Protein AF-A0A6H1ZU34-F1 (afdb_monomer_lite)

pLDDT: mean 88.38, std 13.13, range [50.59, 98.38]

Foldseek 3Di:
DDDDDDDDPVVQDPVNVVVVVVVVVVVDDPVRQCVDPPSVVVCCVVCVLVVLQVVCVVQCADSVPRHHADPVSADPPPRDRDPDPDDD

Sequence (88 aa):
MTKPTVPDFSWVTQEMFDSKLTDILHEMGSAQVLQIPGVYEACSEHLNNQVLEELADQESRCQACGKELESTGLCPECDSMPEWPEED

Organism: NCBI:txid1070528

Structure (mmCIF, N/CA/C/O backbone):
data_AF-A0A6H1ZU34-F1
#
_entry.id   AF-A0A6H1ZU34-F1
#
loop_
_atom_site.group_PDB
_atom_site.id
_atom_site.type_symbol
_atom_site.label_atom_id
_atom_site.label_alt_id
_atom_site.label_comp_id
_atom_site.label_asym_id
_atom_site.label_entity_id
_atom_site.label_seq_id
_atom_site.pdbx_PDB_ins_code
_atom_site.Cartn_x
_atom_site.Cartn_y
_atom_site.Cartn_z
_atom_site.occupancy
_atom_site.B_iso_or_equiv
_atom_site.auth_seq_id
_atom_site.auth_comp_id
_atom_site.auth_asym_id
_atom_site.auth_atom_id
_atom_site.pdbx_PDB_model_num
ATOM 1 N N . MET A 1 1 ? -38.683 19.078 20.859 1.00 52.72 1 MET A N 1
ATOM 2 C CA . MET A 1 1 ? -37.438 18.727 20.143 1.00 52.72 1 MET A CA 1
ATOM 3 C C . MET A 1 1 ? -36.520 18.037 21.139 1.00 52.72 1 MET A C 1
ATOM 5 O O . MET A 1 1 ? -36.038 18.691 22.053 1.00 52.72 1 MET A O 1
ATOM 9 N N . THR A 1 2 ? -36.377 16.716 21.056 1.00 64.56 2 THR A N 1
ATOM 10 C CA . THR A 1 2 ? -35.454 15.947 21.904 1.00 64.56 2 THR A CA 1
ATOM 11 C 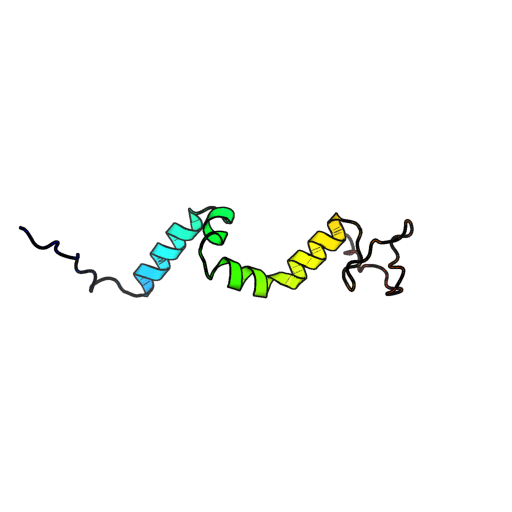C . THR A 1 2 ? -34.030 16.151 21.395 1.00 64.56 2 THR A C 1
ATOM 13 O O . THR A 1 2 ? -33.755 15.937 20.217 1.00 64.56 2 THR A O 1
ATOM 16 N N . LYS A 1 3 ? -33.136 16.626 22.267 1.00 62.47 3 LYS A N 1
ATOM 17 C CA . LYS A 1 3 ? -31.708 16.781 21.962 1.00 62.47 3 LYS A CA 1
ATOM 18 C C . LYS A 1 3 ? -31.127 15.382 21.699 1.00 62.47 3 LYS A C 1
ATOM 20 O O . LYS A 1 3 ? -31.375 14.505 22.527 1.00 62.47 3 LYS A O 1
ATOM 25 N N . PRO A 1 4 ? -30.396 15.142 20.5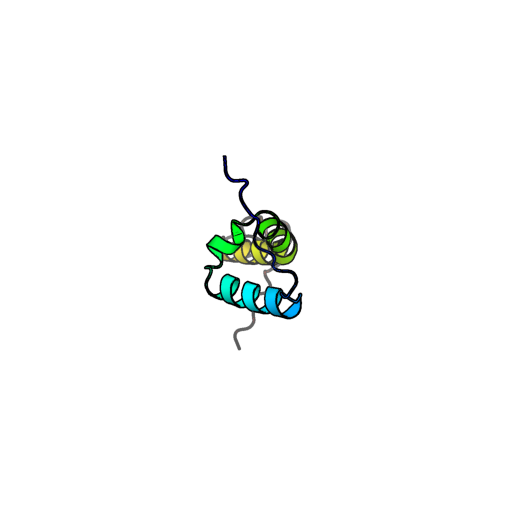98 1.00 65.50 4 PRO A N 1
ATOM 26 C CA . PRO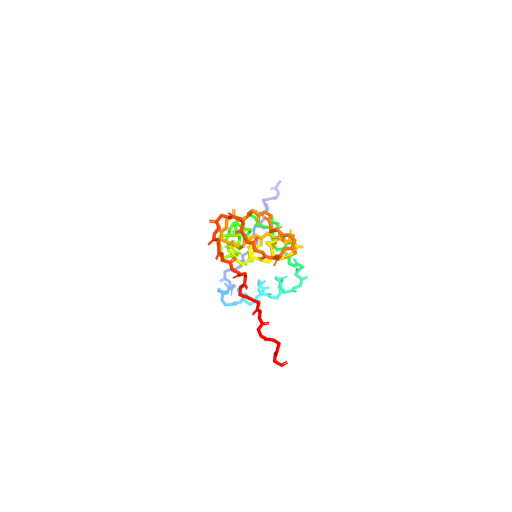 A 1 4 ? -29.736 13.860 20.403 1.00 65.50 4 PRO A CA 1
ATOM 27 C C . PRO A 1 4 ? -28.714 13.663 21.527 1.00 65.50 4 PRO A C 1
ATOM 29 O O . PRO A 1 4 ? -27.827 14.492 21.730 1.00 65.50 4 PRO A O 1
ATOM 32 N N . THR A 1 5 ? -28.888 12.599 22.305 1.00 79.44 5 THR A N 1
ATOM 33 C CA . THR A 1 5 ? -27.923 12.165 23.315 1.00 79.44 5 THR A CA 1
ATOM 34 C C . THR A 1 5 ? -26.795 11.436 22.603 1.00 79.44 5 THR A C 1
ATOM 36 O O . THR A 1 5 ? -27.018 10.374 22.024 1.00 79.44 5 THR A O 1
ATOM 39 N N . VAL A 1 6 ? -25.595 12.015 22.625 1.00 80.69 6 VAL A N 1
ATOM 40 C CA . VAL A 1 6 ? -24.380 11.308 22.208 1.00 80.69 6 VAL A CA 1
ATOM 41 C C . VAL A 1 6 ? -24.138 10.186 23.227 1.00 80.69 6 VAL A C 1
ATOM 43 O O . VAL A 1 6 ? -24.207 10.467 24.426 1.00 80.69 6 VAL A O 1
ATOM 46 N N . PRO A 1 7 ? -23.916 8.932 22.799 1.00 85.75 7 PRO A N 1
ATOM 47 C CA . PRO A 1 7 ? -23.615 7.849 23.728 1.00 85.75 7 PRO A CA 1
ATOM 48 C C . PRO A 1 7 ? -22.302 8.120 24.477 1.00 85.75 7 PRO A C 1
ATOM 50 O O . PRO A 1 7 ? -21.343 8.618 23.887 1.00 85.75 7 PRO A O 1
ATOM 53 N N . ASP A 1 8 ? -22.261 7.784 25.766 1.00 90.81 8 ASP A N 1
ATOM 54 C CA . ASP A 1 8 ? -21.045 7.851 26.579 1.00 90.81 8 ASP A CA 1
ATOM 55 C C . ASP A 1 8 ? -20.244 6.547 26.440 1.00 90.81 8 ASP A C 1
ATOM 57 O O . ASP A 1 8 ? -20.723 5.465 26.788 1.00 90.81 8 ASP A O 1
ATOM 61 N N . PHE A 1 9 ? -19.020 6.663 25.923 1.00 93.75 9 PHE A N 1
ATOM 62 C CA . PHE A 1 9 ? -18.075 5.561 25.728 1.00 93.75 9 PHE A CA 1
ATOM 63 C C . PHE A 1 9 ? -16.842 5.664 26.641 1.00 93.75 9 PHE A C 1
ATOM 65 O O . PHE A 1 9 ? -15.811 5.072 26.346 1.00 93.75 9 PHE A O 1
ATOM 72 N N . SER A 1 10 ? -16.922 6.386 27.763 1.00 94.50 10 SER A N 1
ATOM 73 C CA . SER A 1 10 ? -15.800 6.580 28.704 1.00 94.50 10 SER A CA 1
ATOM 74 C C . SER A 1 10 ? -15.199 5.293 29.295 1.00 94.50 10 SER A C 1
ATOM 76 O O . SER A 1 10 ? -14.088 5.322 29.818 1.00 94.50 10 SER A O 1
ATOM 78 N N . TRP A 1 11 ? -15.901 4.161 29.202 1.00 96.31 11 TRP A N 1
ATOM 79 C CA . TRP A 1 11 ? -15.416 2.843 29.626 1.00 96.31 11 TRP A CA 1
ATOM 80 C C . TRP A 1 11 ? -14.501 2.157 28.597 1.00 96.31 11 TRP A C 1
ATOM 82 O O . TRP A 1 11 ? -13.856 1.165 28.933 1.00 96.31 11 TRP A O 1
ATOM 92 N N . VAL A 1 12 ? -14.450 2.649 27.354 1.00 96.94 12 VAL A N 1
ATOM 93 C CA . VAL A 1 12 ? -13.617 2.075 26.291 1.00 96.94 12 VAL A CA 1
ATOM 94 C C . VAL A 1 12 ? -12.167 2.485 26.521 1.00 96.94 12 VAL A C 1
ATOM 96 O O . VAL A 1 12 ? -11.823 3.665 26.466 1.00 96.94 12 VAL A O 1
ATOM 99 N N . THR A 1 13 ? -11.306 1.502 26.776 1.00 97.88 13 THR A N 1
ATOM 100 C CA . THR A 1 13 ? -9.863 1.735 26.867 1.00 97.88 13 THR A CA 1
ATOM 101 C C . THR A 1 13 ? -9.240 1.793 25.474 1.00 97.88 13 THR A C 1
ATOM 103 O O . THR A 1 13 ? -9.799 1.273 24.506 1.00 97.88 13 THR A O 1
ATOM 106 N N . GLN A 1 14 ? -8.048 2.385 25.380 1.00 97.50 14 GLN A N 1
ATOM 107 C CA . GLN A 1 14 ? -7.282 2.414 24.134 1.00 97.50 14 GLN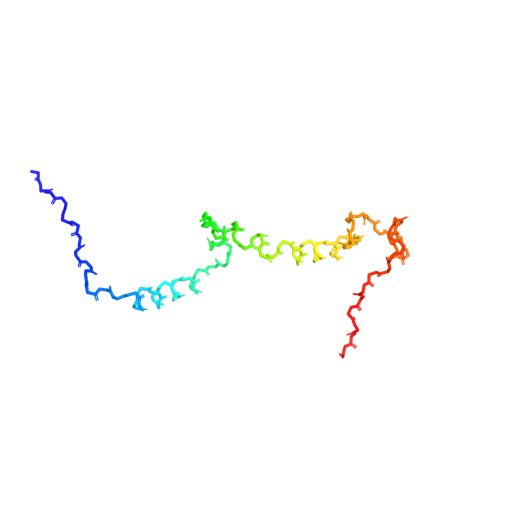 A CA 1
ATOM 108 C C . GLN A 1 14 ? -7.019 0.998 23.600 1.00 97.50 14 GLN A C 1
ATOM 110 O O . GLN A 1 14 ? -7.246 0.736 22.429 1.00 97.50 14 GLN A O 1
ATOM 115 N N . GLU A 1 15 ? -6.641 0.062 24.475 1.00 98.38 15 GLU A N 1
ATOM 116 C CA . GLU A 1 15 ? -6.384 -1.335 24.10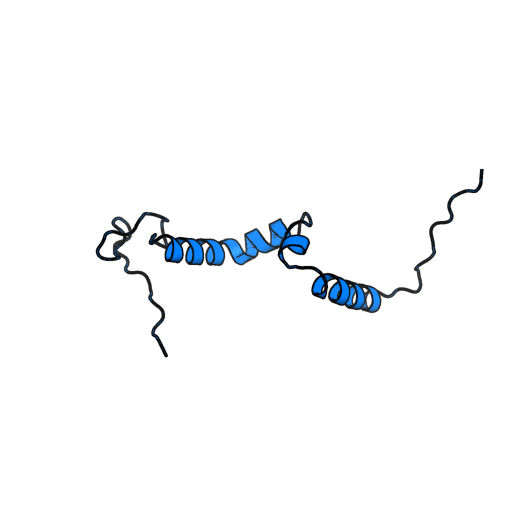4 1.00 98.38 15 GLU A CA 1
ATOM 117 C C . GLU A 1 15 ? -7.624 -2.020 23.509 1.00 98.38 15 GLU A C 1
ATOM 119 O O . GLU A 1 15 ? -7.531 -2.705 22.492 1.00 98.38 15 GLU A O 1
ATOM 124 N N . MET A 1 16 ? -8.804 -1.799 24.101 1.00 98.12 16 MET A N 1
ATOM 125 C CA . MET A 1 16 ? -10.058 -2.340 23.569 1.00 98.12 16 MET A CA 1
ATOM 126 C C . MET A 1 16 ? -10.391 -1.748 22.202 1.00 98.12 16 MET A C 1
ATOM 128 O O . MET A 1 16 ? -10.862 -2.465 21.317 1.00 98.12 16 MET A O 1
ATOM 132 N N . PHE A 1 17 ? -10.159 -0.445 22.037 1.00 97.88 17 PHE A N 1
ATOM 133 C CA . PHE A 1 17 ? -10.379 0.234 20.770 1.00 97.88 17 PHE A CA 1
ATOM 134 C C . PHE A 1 17 ? -9.426 -0.283 19.691 1.00 97.88 17 PHE A C 1
ATOM 136 O O . PHE A 1 17 ? -9.890 -0.665 18.622 1.00 97.88 17 PHE A O 1
ATOM 143 N N . ASP A 1 18 ? -8.129 -0.368 19.982 1.00 97.94 18 ASP A N 1
ATOM 144 C CA . ASP A 1 18 ? -7.103 -0.806 19.032 1.00 97.94 18 ASP A CA 1
ATOM 145 C C . ASP A 1 18 ? -7.296 -2.269 18.630 1.00 97.94 18 ASP A C 1
ATOM 147 O O . ASP A 1 18 ? -7.216 -2.609 17.446 1.00 97.94 18 ASP A O 1
ATOM 151 N N . SER A 1 19 ? -7.628 -3.134 19.594 1.00 98.12 19 SER A N 1
ATOM 152 C CA . SER A 1 19 ? -7.979 -4.527 19.316 1.00 98.12 19 SER A CA 1
ATOM 153 C C . SER A 1 19 ? -9.190 -4.603 18.392 1.00 98.12 19 SER A C 1
ATOM 155 O O . SER A 1 19 ? -9.138 -5.293 17.374 1.00 98.12 19 SER A O 1
ATOM 157 N N . LYS A 1 20 ? -10.258 -3.849 18.685 1.00 98.25 20 LYS A N 1
ATOM 158 C CA . LYS A 1 20 ? -11.464 -3.902 17.859 1.00 98.25 20 LYS A CA 1
ATOM 159 C C . LYS A 1 20 ? -11.265 -3.273 16.481 1.00 98.25 20 LYS A C 1
ATOM 161 O O . LYS A 1 20 ? -11.827 -3.763 15.506 1.00 98.25 20 LYS A O 1
ATOM 166 N N . LEU A 1 21 ? -10.464 -2.214 16.390 1.00 96.62 21 LEU A N 1
ATOM 167 C CA . LEU A 1 21 ? -10.062 -1.602 15.128 1.00 96.62 21 LEU A CA 1
ATOM 168 C C . LEU A 1 21 ? -9.275 -2.595 14.271 1.00 96.62 21 LEU A C 1
ATOM 170 O O . LEU A 1 21 ? -9.533 -2.693 13.077 1.00 96.62 21 LEU A O 1
ATOM 174 N N . THR A 1 22 ? -8.366 -3.360 14.876 1.00 96.69 22 THR A N 1
ATOM 175 C CA . THR A 1 22 ? -7.589 -4.393 14.178 1.00 96.69 22 THR A CA 1
ATOM 176 C C . THR A 1 22 ? -8.495 -5.478 13.601 1.00 96.69 22 THR A C 1
ATOM 178 O O . THR A 1 22 ? -8.337 -5.822 12.431 1.00 96.69 22 THR A O 1
ATOM 181 N N . ASP A 1 23 ? -9.482 -5.960 14.366 1.00 97.38 23 ASP A N 1
ATOM 182 C CA . ASP A 1 23 ? -10.475 -6.921 13.860 1.00 97.38 23 ASP A CA 1
ATOM 183 C C . ASP A 1 23 ? -11.215 -6.356 12.638 1.00 97.38 23 ASP A C 1
ATOM 185 O O . ASP A 1 23 ? -11.329 -7.018 11.609 1.00 97.38 23 ASP A O 1
ATOM 189 N N . ILE A 1 24 ? -11.679 -5.103 12.733 1.00 97.00 24 ILE A N 1
ATOM 190 C CA . ILE A 1 24 ? -12.394 -4.428 11.641 1.00 97.00 24 ILE A CA 1
ATOM 191 C C . ILE A 1 24 ? -11.495 -4.302 10.407 1.00 97.00 24 ILE A C 1
ATOM 193 O O . ILE A 1 24 ? -11.934 -4.597 9.300 1.00 97.00 24 ILE A O 1
ATOM 197 N N . LEU A 1 25 ? -10.237 -3.889 10.577 1.00 95.62 25 LEU A N 1
ATOM 198 C CA . LEU A 1 25 ? -9.286 -3.757 9.472 1.00 95.62 25 LEU A CA 1
ATOM 199 C C . LEU A 1 25 ? -8.962 -5.105 8.823 1.00 95.62 25 LEU A C 1
ATOM 201 O O . LEU A 1 25 ? -8.776 -5.150 7.613 1.00 95.62 25 LEU A O 1
ATOM 205 N N . HIS A 1 26 ? -8.922 -6.193 9.595 1.00 95.56 26 HIS A N 1
ATOM 206 C CA . HIS A 1 26 ? -8.717 -7.542 9.066 1.00 95.56 26 HIS A CA 1
ATOM 207 C C . HIS A 1 26 ? -9.897 -8.010 8.203 1.00 95.56 26 HIS A C 1
ATOM 209 O O . HIS A 1 26 ? -9.710 -8.728 7.223 1.00 95.56 26 HIS A O 1
ATOM 215 N N . GLU A 1 27 ? -11.118 -7.607 8.558 1.00 96.69 27 GLU A N 1
ATOM 216 C CA . GLU A 1 27 ? -12.321 -7.879 7.766 1.00 96.69 27 GLU A CA 1
ATOM 217 C C . GLU A 1 27 ? -12.405 -7.002 6.504 1.00 96.69 27 GLU A C 1
ATOM 219 O O . GLU A 1 27 ? -13.070 -7.370 5.532 1.00 96.69 27 GLU A O 1
ATOM 224 N N . MET A 1 28 ? -11.728 -5.849 6.491 1.00 96.12 28 MET A N 1
ATOM 225 C CA . MET A 1 28 ? -11.635 -4.989 5.315 1.00 96.12 28 MET A CA 1
ATOM 226 C C . MET A 1 28 ? -10.640 -5.550 4.293 1.00 96.12 28 MET A C 1
ATOM 228 O O . MET A 1 28 ? -9.527 -5.956 4.615 1.00 96.12 28 MET A O 1
ATOM 232 N N . GLY A 1 29 ? -11.005 -5.497 3.011 1.00 94.19 29 GLY A N 1
ATOM 233 C CA . GLY A 1 29 ? -10.044 -5.760 1.942 1.00 94.19 29 GLY A CA 1
ATOM 234 C C . GLY A 1 29 ? -8.984 -4.656 1.873 1.00 94.19 29 GLY A C 1
ATOM 235 O O . GLY A 1 29 ? -9.294 -3.480 2.074 1.00 94.19 29 GLY A O 1
ATOM 236 N N . SER A 1 30 ? -7.748 -5.001 1.507 1.00 92.94 30 SER A N 1
ATOM 237 C CA . SER A 1 30 ? -6.635 -4.041 1.380 1.00 92.94 30 SER A CA 1
ATOM 238 C C . SER A 1 30 ? -6.970 -2.848 0.475 1.00 92.94 30 SER A C 1
ATOM 240 O O . SER A 1 30 ? -6.656 -1.708 0.807 1.00 92.94 30 SER A O 1
ATOM 242 N N . ALA A 1 31 ? -7.700 -3.079 -0.619 1.00 94.94 31 ALA A N 1
ATOM 243 C CA . ALA A 1 31 ? -8.175 -2.017 -1.503 1.00 94.94 31 ALA A CA 1
ATOM 244 C C . ALA A 1 31 ? -9.116 -1.018 -0.803 1.00 94.94 31 ALA A C 1
ATOM 246 O O . ALA A 1 31 ? -9.091 0.165 -1.124 1.00 94.94 31 ALA A O 1
ATOM 247 N N . GLN A 1 32 ? -9.935 -1.467 0.153 1.00 96.25 32 GLN A N 1
ATOM 248 C CA . GLN A 1 32 ? -10.819 -0.591 0.929 1.00 96.25 32 GLN A CA 1
ATOM 249 C C . GLN A 1 32 ? -10.031 0.185 1.986 1.00 96.25 32 GLN A C 1
ATOM 251 O O . GLN A 1 32 ? -10.285 1.367 2.197 1.00 96.25 32 GLN A O 1
ATOM 256 N N . VAL A 1 33 ? -9.052 -0.459 2.624 1.00 96.38 33 VAL A N 1
ATOM 257 C CA . VAL A 1 33 ? -8.162 0.189 3.598 1.00 96.38 33 VAL A CA 1
ATOM 258 C C . VAL A 1 33 ? -7.360 1.316 2.938 1.00 96.38 33 VAL A C 1
ATOM 260 O O . VAL A 1 33 ? -7.287 2.417 3.478 1.00 96.38 33 VAL A O 1
ATOM 263 N N . LEU A 1 34 ? -6.849 1.092 1.725 1.00 96.75 34 LEU A N 1
ATOM 264 C CA . LEU A 1 34 ? -6.133 2.109 0.947 1.00 96.75 34 LEU A CA 1
ATOM 265 C C . LEU A 1 34 ? -7.018 3.270 0.464 1.00 96.75 34 LEU A C 1
ATOM 267 O O . LEU A 1 34 ? -6.490 4.284 0.025 1.00 96.75 34 LEU A O 1
ATOM 271 N N . GLN A 1 35 ? -8.348 3.177 0.551 1.00 96.62 35 GLN A N 1
ATOM 272 C CA . GLN A 1 35 ? -9.230 4.317 0.263 1.00 96.62 35 GLN A CA 1
ATOM 273 C C . GLN A 1 35 ? -9.318 5.311 1.430 1.00 96.62 35 GLN A C 1
ATOM 275 O O . GLN A 1 35 ? -9.866 6.400 1.253 1.00 96.62 35 GLN A O 1
ATOM 280 N N . ILE A 1 36 ? -8.799 4.966 2.614 1.00 95.62 36 ILE A N 1
ATOM 281 C CA . ILE A 1 36 ? -8.787 5.858 3.775 1.00 95.62 36 ILE A CA 1
ATOM 282 C C . ILE A 1 36 ? -7.694 6.926 3.574 1.00 95.62 36 ILE A C 1
ATOM 284 O O . ILE A 1 36 ? -6.513 6.576 3.449 1.00 95.62 36 ILE A O 1
ATOM 288 N N . PRO A 1 37 ? -8.043 8.230 3.572 1.00 91.69 37 PRO A N 1
ATOM 289 C CA . PRO A 1 37 ? -7.055 9.305 3.501 1.00 91.69 37 PRO A CA 1
ATOM 290 C C . PRO A 1 37 ? -6.023 9.191 4.631 1.00 91.69 37 PRO A C 1
ATOM 292 O O . PRO A 1 37 ? -6.370 8.852 5.762 1.00 91.69 37 PRO A O 1
ATOM 295 N N . GLY A 1 38 ? -4.752 9.449 4.331 1.00 95.44 38 GLY A N 1
ATOM 296 C CA . GLY A 1 38 ? -3.631 9.263 5.261 1.00 95.44 38 GLY A CA 1
ATOM 297 C C . GLY A 1 38 ? -3.073 7.835 5.307 1.00 95.44 38 GLY A C 1
ATOM 298 O O . GLY A 1 38 ? -1.858 7.673 5.378 1.00 95.44 38 GLY A O 1
ATOM 299 N N . VAL A 1 39 ? -3.909 6.794 5.178 1.00 96.00 39 VAL A N 1
ATOM 300 C CA . VAL A 1 39 ? -3.412 5.407 5.068 1.00 96.00 39 VAL A CA 1
ATOM 301 C C . VAL A 1 39 ? -2.710 5.204 3.730 1.00 96.00 39 VAL A C 1
ATOM 303 O O . VAL A 1 39 ? -1.583 4.720 3.701 1.00 96.00 39 VAL A O 1
ATOM 306 N N . TYR A 1 40 ? -3.338 5.638 2.631 1.00 95.81 40 TYR A N 1
ATOM 307 C CA . TYR A 1 40 ? -2.701 5.610 1.311 1.00 95.81 40 TYR A CA 1
ATOM 308 C C . TYR A 1 40 ? -1.367 6.355 1.308 1.00 95.81 40 TYR A C 1
ATOM 310 O O . TYR A 1 40 ? -0.376 5.820 0.827 1.00 95.81 40 TYR A O 1
ATOM 318 N N . GLU A 1 41 ? -1.340 7.569 1.863 1.00 97.19 41 GLU A N 1
ATOM 319 C CA . GLU A 1 41 ? -0.144 8.415 1.896 1.00 97.19 41 GLU A CA 1
ATOM 320 C C . GLU A 1 41 ? 0.996 7.693 2.620 1.00 97.19 41 GLU A C 1
ATOM 322 O O . GLU A 1 41 ? 2.055 7.492 2.026 1.00 97.19 41 GLU A O 1
ATOM 327 N N . ALA A 1 42 ? 0.734 7.187 3.829 1.00 97.19 42 ALA A N 1
ATOM 328 C CA . ALA A 1 42 ? 1.717 6.450 4.617 1.00 97.19 42 ALA A CA 1
ATOM 329 C C . ALA A 1 42 ? 2.221 5.184 3.903 1.00 97.19 42 ALA A C 1
ATOM 331 O O . ALA A 1 42 ? 3.426 4.939 3.859 1.00 97.19 42 ALA A O 1
ATOM 332 N N . CYS A 1 43 ? 1.322 4.388 3.314 1.00 96.81 43 CYS A N 1
ATOM 333 C CA . CYS A 1 43 ? 1.712 3.195 2.563 1.00 96.81 43 CYS A CA 1
ATOM 334 C C . CYS A 1 43 ? 2.519 3.549 1.310 1.00 96.81 43 CYS A C 1
ATOM 336 O O . CYS A 1 43 ? 3.523 2.899 1.039 1.00 96.81 43 CYS A O 1
ATOM 338 N N . SER A 1 44 ? 2.099 4.570 0.561 1.00 95.88 44 SER A N 1
ATOM 339 C CA . SER A 1 44 ? 2.769 4.991 -0.670 1.00 95.88 44 SER A CA 1
ATOM 340 C C . SER A 1 44 ? 4.166 5.530 -0.399 1.00 95.88 44 SER A C 1
ATOM 342 O O . SER A 1 44 ? 5.077 5.198 -1.139 1.00 95.88 44 SER A O 1
ATOM 344 N N . GLU A 1 45 ? 4.365 6.282 0.685 1.00 97.00 45 GLU A N 1
ATOM 345 C CA . GLU A 1 45 ? 5.683 6.769 1.089 1.00 97.00 45 GLU A CA 1
ATOM 346 C C . GLU A 1 45 ? 6.583 5.614 1.543 1.00 97.00 45 GLU A C 1
ATOM 348 O O . GLU A 1 45 ? 7.729 5.512 1.108 1.00 97.00 45 GLU A O 1
ATOM 353 N N . HIS A 1 46 ? 6.059 4.713 2.379 1.00 97.75 46 HIS A N 1
ATOM 354 C CA . HIS A 1 46 ? 6.844 3.613 2.935 1.00 97.75 46 HIS A CA 1
ATOM 355 C C . HIS A 1 46 ? 7.233 2.560 1.888 1.00 97.75 46 HIS A C 1
ATOM 357 O O . HIS A 1 46 ? 8.342 2.034 1.930 1.00 97.75 46 HIS A O 1
ATOM 363 N N . LEU A 1 47 ? 6.330 2.258 0.951 1.00 97.50 47 LEU A N 1
ATOM 364 C CA . LEU A 1 47 ? 6.488 1.191 -0.040 1.00 97.50 47 LEU A CA 1
ATOM 365 C C . LEU A 1 47 ? 6.849 1.712 -1.437 1.00 97.50 47 LEU A C 1
ATOM 367 O O . LEU A 1 47 ? 6.881 0.926 -2.379 1.00 97.50 47 LEU A O 1
ATOM 371 N N . ASN A 1 48 ? 7.128 3.013 -1.592 1.00 96.62 48 ASN A N 1
ATOM 372 C CA . ASN A 1 48 ? 7.361 3.645 -2.894 1.00 96.62 48 ASN A CA 1
ATOM 373 C C . ASN A 1 48 ? 8.381 2.882 -3.750 1.00 96.62 48 ASN A C 1
ATOM 375 O O . ASN A 1 48 ? 8.093 2.526 -4.887 1.00 96.62 48 ASN A O 1
ATOM 379 N N . ASN A 1 49 ? 9.571 2.630 -3.198 1.00 94.94 49 ASN A N 1
ATOM 380 C CA . ASN A 1 49 ? 10.667 2.028 -3.959 1.00 94.94 49 ASN A CA 1
ATOM 381 C C . ASN A 1 49 ? 10.349 0.586 -4.347 1.00 94.94 49 ASN A C 1
ATOM 383 O O . ASN A 1 49 ? 10.505 0.239 -5.508 1.00 94.94 49 ASN A O 1
ATOM 387 N N . GLN A 1 50 ? 9.794 -0.198 -3.420 1.00 96.94 50 GLN A N 1
ATOM 388 C CA . GLN A 1 50 ? 9.372 -1.567 -3.701 1.00 96.94 50 GLN A CA 1
ATOM 389 C C . GLN A 1 50 ? 8.315 -1.613 -4.815 1.00 96.94 50 GLN A C 1
ATOM 391 O O . GLN A 1 50 ? 8.399 -2.435 -5.717 1.00 96.94 50 GLN A O 1
ATOM 396 N N . VAL A 1 51 ? 7.333 -0.703 -4.795 1.00 96.81 51 VAL A N 1
ATOM 397 C CA . VAL A 1 51 ? 6.335 -0.604 -5.871 1.00 96.81 51 VAL A CA 1
ATOM 398 C C . VAL A 1 51 ? 6.992 -0.255 -7.209 1.00 96.81 51 VAL A C 1
ATOM 400 O O . VAL A 1 51 ? 6.620 -0.822 -8.233 1.00 96.81 51 VAL A O 1
ATOM 403 N N . LEU A 1 52 ? 7.954 0.674 -7.223 1.00 95.88 52 LEU A N 1
ATOM 404 C CA . LEU A 1 52 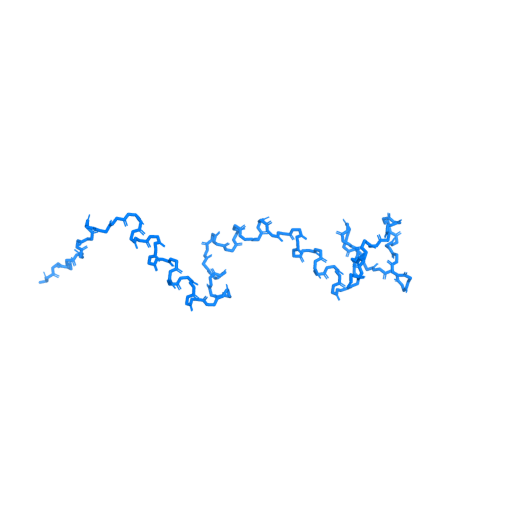? 8.663 1.060 -8.446 1.00 95.88 52 LEU A CA 1
ATOM 405 C C . LEU A 1 52 ? 9.546 -0.067 -8.996 1.00 95.88 52 LEU A C 1
ATOM 407 O O . LEU A 1 52 ? 9.588 -0.237 -10.210 1.00 95.88 52 LEU A O 1
ATOM 411 N N . GLU A 1 53 ? 10.218 -0.823 -8.130 1.00 93.88 53 GLU A N 1
ATOM 412 C CA . GLU A 1 53 ? 11.042 -1.984 -8.492 1.00 93.88 53 GLU A CA 1
ATOM 413 C C . GLU A 1 53 ? 10.186 -3.085 -9.129 1.00 93.88 53 GLU A C 1
ATOM 415 O O . GLU A 1 53 ? 10.447 -3.486 -10.260 1.00 93.88 53 GLU A O 1
ATOM 420 N N . GLU A 1 54 ? 9.091 -3.478 -8.475 1.00 95.31 54 GLU A N 1
ATOM 421 C CA . GLU A 1 54 ? 8.162 -4.496 -8.984 1.00 95.31 54 GLU A CA 1
ATOM 422 C C . GLU A 1 54 ? 7.539 -4.095 -10.331 1.00 95.31 54 GLU A C 1
ATOM 424 O O . GLU A 1 54 ? 7.408 -4.912 -11.243 1.00 95.31 54 GLU A O 1
ATOM 429 N N . LEU A 1 55 ? 7.167 -2.819 -10.489 1.00 95.69 55 LEU A N 1
ATOM 430 C CA . LEU A 1 55 ? 6.672 -2.300 -11.767 1.00 95.69 55 LEU A CA 1
ATOM 431 C C . LEU A 1 55 ? 7.764 -2.285 -12.838 1.00 95.69 55 LEU A C 1
ATOM 433 O O . LEU A 1 55 ? 7.473 -2.538 -14.007 1.00 95.69 55 LEU A O 1
ATOM 437 N N . ALA A 1 56 ? 9.006 -1.968 -12.468 1.00 94.06 56 ALA A N 1
ATOM 438 C CA . ALA A 1 56 ? 10.117 -1.984 -13.403 1.00 94.06 56 ALA A CA 1
ATOM 439 C C . ALA A 1 56 ? 10.368 -3.405 -13.925 1.00 94.06 56 ALA A C 1
ATOM 441 O O . ALA A 1 56 ? 10.490 -3.585 -15.135 1.00 94.06 56 ALA A O 1
ATOM 442 N N . ASP A 1 57 ? 10.327 -4.410 -13.053 1.00 90.56 57 ASP A N 1
ATOM 443 C CA . ASP A 1 57 ? 10.500 -5.812 -13.437 1.00 90.56 57 ASP A CA 1
ATOM 444 C C . ASP A 1 57 ? 9.373 -6.300 -14.352 1.00 90.56 57 ASP A C 1
ATOM 446 O O . ASP A 1 57 ? 9.629 -6.874 -15.414 1.00 90.56 57 ASP A O 1
ATOM 450 N N . GLN A 1 58 ? 8.118 -6.007 -13.995 1.00 92.56 58 GLN A N 1
ATOM 451 C CA . GLN A 1 58 ? 6.941 -6.383 -14.789 1.00 92.56 58 GLN A CA 1
ATOM 452 C C . GLN A 1 58 ? 6.962 -5.778 -16.197 1.00 92.56 58 GLN A C 1
ATOM 454 O O . GLN A 1 58 ? 6.564 -6.429 -17.163 1.00 92.56 58 GLN A O 1
ATOM 459 N N . GLU A 1 59 ? 7.447 -4.543 -16.321 1.00 93.75 59 GLU A N 1
ATOM 460 C CA . GLU A 1 59 ? 7.443 -3.780 -17.571 1.00 93.75 59 GLU A CA 1
ATOM 461 C C . GLU A 1 59 ? 8.794 -3.822 -18.308 1.00 93.75 59 GLU A C 1
ATOM 463 O O . GLU A 1 59 ? 8.991 -3.070 -19.264 1.00 93.75 59 GLU A O 1
ATOM 468 N N . SER A 1 60 ? 9.734 -4.686 -17.890 1.00 92.56 60 SER A N 1
ATOM 469 C CA . SER A 1 60 ? 11.087 -4.791 -18.471 1.00 92.56 60 SER A CA 1
ATOM 470 C C . SER A 1 60 ? 11.817 -3.440 -18.533 1.00 92.56 60 SER A C 1
ATOM 472 O O . SER A 1 60 ? 12.356 -3.026 -19.563 1.00 92.56 60 SER A O 1
ATOM 474 N N . ARG A 1 61 ? 11.819 -2.723 -17.409 1.00 94.00 61 ARG A N 1
ATOM 475 C CA . ARG A 1 61 ? 12.468 -1.425 -17.217 1.00 94.00 61 ARG A CA 1
ATOM 476 C C . ARG A 1 61 ? 13.581 -1.522 -16.181 1.00 94.00 61 ARG A C 1
ATOM 478 O O . ARG A 1 61 ? 13.576 -2.355 -15.288 1.00 94.00 61 ARG A O 1
ATOM 485 N N . CYS A 1 62 ? 14.549 -0.625 -16.287 1.00 92.50 62 CYS A N 1
ATOM 486 C CA . CYS A 1 62 ? 15.634 -0.505 -15.330 1.00 92.50 62 CYS A CA 1
ATOM 487 C C . CYS A 1 62 ? 15.114 0.006 -13.980 1.00 92.50 62 CYS A C 1
ATOM 489 O O . CYS A 1 62 ? 14.577 1.111 -13.913 1.00 92.50 62 CYS A O 1
ATOM 491 N N . GLN A 1 63 ? 15.365 -0.737 -12.903 1.00 90.44 63 GLN A N 1
ATOM 492 C CA . GLN A 1 63 ? 14.989 -0.352 -11.536 1.00 90.44 63 GLN A CA 1
ATOM 493 C C . GLN A 1 63 ? 15.645 0.966 -11.071 1.00 90.44 63 GLN A C 1
ATOM 495 O O . GLN A 1 63 ? 15.074 1.699 -10.271 1.00 90.44 63 GLN A O 1
ATOM 500 N N . ALA A 1 64 ? 16.821 1.322 -11.606 1.00 89.94 64 ALA A N 1
ATOM 501 C CA . ALA A 1 64 ? 17.546 2.525 -11.190 1.00 89.94 64 ALA A CA 1
ATOM 502 C C . ALA A 1 64 ? 17.052 3.818 -11.864 1.00 89.94 64 ALA A C 1
ATOM 504 O O . ALA A 1 64 ? 17.085 4.886 -11.253 1.00 89.94 64 ALA A O 1
ATOM 505 N N . CYS A 1 65 ? 16.637 3.754 -13.135 1.00 92.00 65 CYS A N 1
ATOM 506 C CA . CYS A 1 65 ? 16.310 4.952 -13.924 1.00 92.00 65 CYS A CA 1
ATOM 507 C C . CYS A 1 65 ? 14.966 4.896 -14.669 1.00 92.00 65 CYS A C 1
ATOM 509 O O . CYS A 1 65 ? 14.583 5.874 -15.311 1.00 92.00 65 CYS A O 1
ATOM 511 N N . GLY A 1 66 ? 14.249 3.770 -14.615 1.00 92.50 66 GLY A N 1
ATOM 512 C CA . GLY A 1 66 ? 12.926 3.579 -15.218 1.00 92.50 66 GLY A CA 1
ATOM 513 C C . GLY A 1 66 ? 12.904 3.472 -16.748 1.00 92.50 66 GLY A C 1
ATOM 514 O O . GLY A 1 66 ? 11.820 3.424 -17.344 1.00 92.50 66 GLY A O 1
ATOM 515 N N . LYS A 1 67 ? 14.068 3.455 -17.411 1.00 93.56 67 LYS A N 1
ATOM 516 C CA . LYS A 1 67 ? 14.162 3.289 -18.869 1.00 93.56 67 LYS A CA 1
ATOM 517 C C . LYS A 1 67 ? 13.891 1.856 -19.287 1.00 93.56 67 LYS A C 1
ATOM 519 O O . LYS A 1 67 ? 14.223 0.929 -18.562 1.00 93.56 67 LYS A O 1
ATOM 524 N N . GLU A 1 68 ? 13.299 1.700 -20.463 1.00 94.38 68 GLU A N 1
ATOM 525 C CA . GLU A 1 68 ? 13.090 0.395 -21.087 1.00 94.38 68 GLU A CA 1
ATOM 526 C C . GLU A 1 68 ? 14.436 -0.305 -21.298 1.00 94.38 68 GLU A C 1
ATOM 528 O O . GLU A 1 68 ? 15.412 0.326 -21.720 1.00 94.38 68 GLU A O 1
ATOM 533 N N . LEU A 1 69 ? 14.491 -1.584 -20.939 1.00 91.19 69 LEU A N 1
ATOM 534 C CA . LEU A 1 69 ? 15.666 -2.411 -21.159 1.00 91.19 69 LEU A CA 1
ATOM 535 C C . LEU A 1 69 ? 15.769 -2.765 -22.641 1.00 91.19 69 LEU A C 1
ATOM 537 O O . LEU A 1 69 ? 14.773 -2.937 -23.344 1.00 91.19 69 LEU A O 1
ATOM 541 N N . GLU A 1 70 ? 16.996 -2.897 -23.128 1.00 90.00 70 GLU A N 1
ATOM 542 C CA . GLU A 1 70 ? 17.217 -3.429 -24.465 1.00 90.00 70 GLU A CA 1
ATOM 543 C C . GLU A 1 70 ? 16.845 -4.917 -24.526 1.00 90.00 70 GLU A C 1
ATOM 545 O O . GLU A 1 70 ? 16.718 -5.595 -23.509 1.00 90.00 70 GLU A O 1
ATOM 550 N N . SER A 1 71 ? 16.764 -5.481 -25.736 1.00 86.31 71 SER A N 1
ATOM 551 C CA . SER A 1 71 ? 16.521 -6.925 -25.932 1.00 86.31 71 SER A CA 1
ATOM 552 C C . SER A 1 71 ? 17.532 -7.848 -25.226 1.00 86.31 71 SER A C 1
ATOM 554 O O . SER A 1 71 ? 17.291 -9.043 -25.088 1.00 86.31 71 SER A O 1
ATOM 556 N N . THR A 1 72 ? 18.669 -7.297 -24.802 1.00 84.75 72 THR A N 1
ATOM 557 C CA . THR A 1 72 ? 19.731 -7.959 -24.036 1.00 84.75 72 THR A CA 1
ATOM 558 C C . THR A 1 72 ? 19.466 -7.985 -22.527 1.00 84.75 72 THR A C 1
ATOM 560 O O . THR A 1 72 ? 20.223 -8.622 -21.802 1.00 84.75 72 THR A O 1
ATOM 563 N N . GLY A 1 73 ? 18.432 -7.289 -22.044 1.00 83.50 73 GLY A N 1
ATOM 564 C CA . GLY A 1 73 ? 18.163 -7.076 -20.620 1.00 83.50 73 GLY A CA 1
ATOM 565 C C . GLY A 1 73 ? 19.036 -5.994 -19.974 1.00 83.50 73 GLY A C 1
ATOM 566 O O . GLY A 1 73 ? 18.983 -5.817 -18.759 1.00 83.50 73 GLY A O 1
ATOM 567 N N . LEU A 1 74 ? 19.844 -5.272 -20.758 1.00 86.19 74 LEU A N 1
ATOM 568 C CA . LEU A 1 74 ? 20.716 -4.208 -20.263 1.00 86.19 74 LEU A CA 1
ATOM 569 C C . LEU A 1 74 ? 20.028 -2.845 -20.327 1.00 86.19 74 LEU A C 1
ATOM 571 O O . LEU A 1 74 ? 19.304 -2.530 -21.275 1.00 86.19 74 LEU A O 1
ATOM 575 N N . CYS A 1 75 ? 20.289 -2.018 -19.316 1.00 90.12 75 CYS A N 1
ATOM 576 C CA . CYS A 1 75 ? 19.878 -0.625 -19.332 1.00 90.12 75 CYS A CA 1
ATOM 577 C C . CYS A 1 75 ? 20.832 0.196 -20.216 1.00 90.12 75 CYS A C 1
ATOM 579 O O . CYS A 1 75 ? 22.032 0.217 -19.932 1.00 90.12 75 CYS A O 1
ATOM 581 N N . PRO A 1 76 ? 20.328 0.953 -21.210 1.00 87.94 76 PRO A N 1
ATOM 582 C CA . PRO A 1 76 ? 21.169 1.717 -22.135 1.00 87.94 76 PRO A CA 1
ATOM 583 C C . PRO A 1 76 ? 21.921 2.889 -21.481 1.00 87.94 76 PRO A C 1
ATOM 585 O O . PRO A 1 76 ? 22.804 3.473 -22.105 1.00 87.94 76 PRO A O 1
ATOM 588 N N . GLU A 1 77 ? 21.563 3.276 -20.250 1.00 87.88 77 GLU A N 1
ATOM 589 C CA . GLU A 1 77 ? 22.189 4.409 -19.550 1.00 87.88 77 GLU A CA 1
ATOM 590 C C . GLU A 1 77 ? 22.925 4.038 -18.273 1.00 87.88 77 GLU A C 1
ATOM 592 O O . GLU A 1 77 ? 23.904 4.694 -17.927 1.00 87.88 77 GLU A O 1
ATOM 597 N N . CYS A 1 78 ? 22.452 3.026 -17.552 1.00 86.31 78 CYS A N 1
ATOM 598 C CA . CYS A 1 78 ? 23.039 2.664 -16.267 1.00 86.31 78 CYS A CA 1
ATOM 599 C C . CYS A 1 78 ? 24.179 1.652 -16.407 1.00 86.31 78 CYS A C 1
ATOM 601 O O . CYS A 1 78 ? 24.917 1.471 -15.444 1.00 86.31 78 CYS A O 1
ATOM 603 N N . ASP A 1 79 ? 24.303 1.000 -17.575 1.00 67.88 79 ASP A N 1
ATOM 604 C CA . ASP A 1 79 ? 25.235 -0.112 -17.834 1.00 67.88 79 ASP A CA 1
ATOM 605 C C . ASP A 1 79 ? 25.200 -1.175 -16.714 1.00 67.88 79 ASP A C 1
ATOM 607 O O . ASP A 1 79 ? 26.188 -1.829 -16.386 1.00 67.88 79 ASP A O 1
ATOM 611 N N . SER A 1 80 ? 24.034 -1.297 -16.071 1.00 59.78 80 SER A N 1
ATOM 612 C CA . SER A 1 80 ? 23.774 -2.174 -14.941 1.00 59.78 80 SER A CA 1
ATOM 613 C C . SER A 1 80 ? 22.805 -3.265 -15.376 1.00 59.78 80 SER A C 1
ATOM 615 O O . SER A 1 80 ? 21.758 -3.001 -15.976 1.00 59.78 80 SER A O 1
ATOM 617 N N . MET A 1 81 ? 23.186 -4.507 -15.092 1.00 58.16 81 MET A N 1
ATOM 618 C CA . MET A 1 81 ? 22.322 -5.670 -15.245 1.00 58.16 81 MET A CA 1
ATOM 619 C C . MET A 1 81 ? 21.417 -5.735 -14.005 1.00 58.16 81 MET A C 1
ATOM 621 O O . MET A 1 81 ? 21.931 -5.510 -12.906 1.00 58.16 81 MET A O 1
ATOM 625 N N . PRO A 1 82 ? 20.103 -5.980 -14.139 1.00 58.94 82 PRO A N 1
ATOM 626 C CA . PRO A 1 82 ? 19.248 -6.170 -12.971 1.00 58.94 82 PRO A CA 1
ATOM 627 C C . PRO A 1 82 ? 19.785 -7.318 -12.105 1.00 58.94 82 PRO A C 1
ATOM 629 O O . PRO A 1 82 ? 20.277 -8.319 -12.635 1.00 58.94 82 PRO A O 1
ATOM 632 N N . GLU A 1 83 ? 19.732 -7.159 -10.781 1.00 60.62 83 GLU A N 1
ATOM 633 C CA . GLU A 1 83 ? 20.046 -8.236 -9.841 1.00 60.62 83 GLU A CA 1
ATOM 634 C C . GLU A 1 83 ? 18.879 -9.225 -9.869 1.00 60.62 83 GLU A C 1
ATOM 636 O O . GLU A 1 83 ? 17.876 -9.062 -9.181 1.00 60.62 83 GLU A O 1
ATOM 641 N N . TRP A 1 84 ? 18.974 -10.226 -10.743 1.00 65.00 84 TRP A N 1
ATOM 642 C CA . TRP A 1 84 ? 18.011 -11.319 -10.769 1.00 65.00 84 TRP A CA 1
ATOM 643 C C . TRP A 1 84 ? 18.128 -12.105 -9.457 1.00 65.00 84 TRP A C 1
ATOM 645 O O . TRP A 1 84 ? 19.254 -12.430 -9.067 1.00 65.00 84 TRP A O 1
ATOM 655 N N . PRO A 1 85 ? 17.016 -12.437 -8.778 1.00 50.59 85 PRO A N 1
ATOM 656 C CA . PRO A 1 85 ? 17.078 -13.323 -7.626 1.00 50.59 85 PRO A CA 1
ATOM 657 C C . PRO A 1 85 ? 17.643 -14.675 -8.075 1.00 50.59 85 PRO A C 1
ATOM 659 O O . PRO A 1 85 ? 17.167 -15.259 -9.051 1.00 50.59 85 PRO A O 1
ATOM 662 N N . GLU A 1 86 ? 18.684 -15.154 -7.392 1.00 55.69 86 GLU A N 1
ATOM 663 C CA . GLU A 1 86 ? 19.159 -16.527 -7.565 1.00 55.69 86 GLU A CA 1
ATOM 664 C C . GLU A 1 86 ? 18.004 -17.464 -7.173 1.00 55.69 86 GLU A C 1
ATOM 666 O O . GLU A 1 86 ? 17.462 -17.361 -6.072 1.00 55.69 86 GLU A O 1
ATOM 671 N N . GLU A 1 87 ? 17.564 -18.320 -8.098 1.00 59.78 87 GLU A N 1
ATOM 672 C CA . GLU A 1 87 ? 16.574 -19.356 -7.792 1.00 59.78 87 GLU A CA 1
ATOM 673 C C . GLU A 1 87 ? 17.201 -20.358 -6.799 1.00 59.78 87 GLU A C 1
ATOM 675 O O . GLU A 1 87 ? 18.140 -21.069 -7.165 1.00 59.78 87 GLU A O 1
ATOM 680 N N . ASP A 1 88 ? 16.698 -20.391 -5.556 1.00 56.72 88 ASP A N 1
ATOM 681 C CA . ASP A 1 88 ? 16.987 -21.427 -4.540 1.00 56.72 88 ASP A CA 1
ATOM 682 C C . ASP A 1 88 ? 16.299 -22.773 -4.859 1.00 56.72 88 ASP A C 1
ATOM 684 O O . ASP A 1 88 ? 15.085 -22.776 -5.187 1.00 56.72 88 ASP A O 1
#

Radius of gyration: 23.12 Å; chains: 1; bounding box: 63×40×56 Å

Secondary structure (DSSP, 8-state):
-PPP-PPP-TT--HHHHHHHHHHHHHHS-HHHHTTSTTHHHHHHHHHHHHHHHHHHHHTTB-TTT-PBPPTTS--TTT-----PPP--